Protein AF-A0A397CUW4-F1 (afdb_monomer_lite)

Radius of gyration: 29.43 Å; chains: 1; bounding box: 48×85×66 Å

pLDDT: mean 80.66, std 20.11, range [39.12, 97.31]

Organism: Aphanomyces astaci (NCBI:txid112090)

Foldseek 3Di:
DDPPPPPPPVVVVVVVVVVVVVVPPPDDDDDDDPPLPDDPDDQFALAPPGRDGADVVGNHDPVCPVWAAASPPSGNHTQLAPSHDPVGCSFAFAPPPPGRAGDDADRHHPVPHPPCPQQFAPDPPGRHGAQPPSHDCVRPSFQFAPPPPGRDGDDPPRHDCVGDPVNPDDPDDDD

Structure (mmCIF, N/CA/C/O backbone):
data_AF-A0A397CUW4-F1
#
_entry.id   AF-A0A397CUW4-F1
#
loop_
_atom_site.group_PDB
_atom_site.id
_atom_site.type_symbol
_atom_site.label_atom_id
_atom_site.label_alt_id
_atom_site.label_comp_id
_atom_site.label_asym_id
_atom_site.label_entity_id
_atom_site.label_seq_id
_atom_site.pdbx_PDB_ins_code
_atom_site.Cartn_x
_atom_site.Cartn_y
_atom_site.Cartn_z
_atom_site.occupancy
_atom_site.B_iso_or_equiv
_atom_site.auth_seq_id
_atom_site.auth_comp_id
_atom_site.auth_asym_id
_atom_site.auth_atom_id
_atom_site.pdbx_PDB_model_num
ATOM 1 N N . MET A 1 1 ? 12.713 62.464 -27.844 1.00 44.59 1 MET A N 1
ATOM 2 C CA . MET A 1 1 ? 12.440 61.428 -28.866 1.00 44.59 1 MET A CA 1
ATOM 3 C C . MET A 1 1 ? 13.146 60.174 -28.377 1.00 44.59 1 MET A C 1
ATOM 5 O O . MET A 1 1 ? 14.323 59.985 -28.653 1.00 44.59 1 MET A O 1
ATOM 9 N N . ASP A 1 2 ? 12.471 59.453 -27.486 1.00 39.66 2 ASP A N 1
ATOM 10 C CA . ASP A 1 2 ? 13.064 58.527 -26.518 1.00 39.66 2 ASP A CA 1
ATOM 11 C C . ASP A 1 2 ? 13.458 57.163 -27.095 1.00 39.66 2 ASP A C 1
ATOM 13 O O . ASP A 1 2 ? 12.655 56.463 -27.709 1.00 39.66 2 ASP A O 1
ATOM 17 N N . LEU A 1 3 ? 14.693 56.754 -26.795 1.00 47.75 3 LEU A N 1
ATOM 18 C CA . LEU A 1 3 ? 15.334 55.479 -27.151 1.00 47.75 3 LEU A CA 1
ATOM 19 C C . LEU A 1 3 ? 14.831 54.269 -26.326 1.00 47.75 3 LEU A C 1
ATOM 21 O O . LEU A 1 3 ? 15.482 53.229 -26.292 1.00 47.75 3 LEU A O 1
ATOM 25 N N . ALA A 1 4 ? 13.680 54.377 -25.655 1.00 50.69 4 ALA A N 1
ATOM 26 C CA . ALA A 1 4 ? 13.161 53.350 -24.743 1.00 50.69 4 ALA A CA 1
ATOM 27 C C . ALA A 1 4 ? 12.152 52.368 -25.382 1.00 50.69 4 ALA A C 1
ATOM 29 O O . ALA A 1 4 ? 11.823 51.356 -24.768 1.00 50.69 4 ALA A O 1
ATOM 30 N N . TYR A 1 5 ? 11.669 52.620 -26.606 1.00 48.22 5 TYR A N 1
ATOM 31 C CA . TYR A 1 5 ? 10.595 51.814 -27.216 1.00 48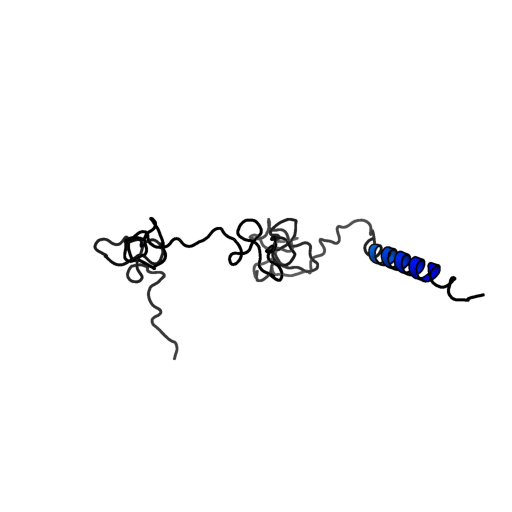.22 5 TYR A CA 1
ATOM 32 C C . TYR A 1 5 ? 11.081 50.637 -28.087 1.00 48.22 5 TYR A C 1
ATOM 34 O O . TYR A 1 5 ? 10.317 49.718 -28.361 1.00 48.22 5 TYR A O 1
ATOM 42 N N . ILE A 1 6 ? 12.356 50.605 -28.486 1.00 48.22 6 ILE A N 1
ATOM 43 C CA . ILE A 1 6 ? 12.874 49.584 -29.423 1.00 48.22 6 ILE A CA 1
ATOM 44 C C . ILE A 1 6 ? 13.405 48.327 -28.688 1.00 48.22 6 ILE A C 1
ATOM 46 O O . ILE A 1 6 ? 13.540 47.267 -29.285 1.00 48.22 6 ILE A O 1
ATOM 50 N N . CYS A 1 7 ? 13.623 48.381 -27.367 1.00 46.56 7 CYS A N 1
ATOM 51 C CA . CYS A 1 7 ? 14.222 47.275 -26.593 1.00 46.56 7 CYS A CA 1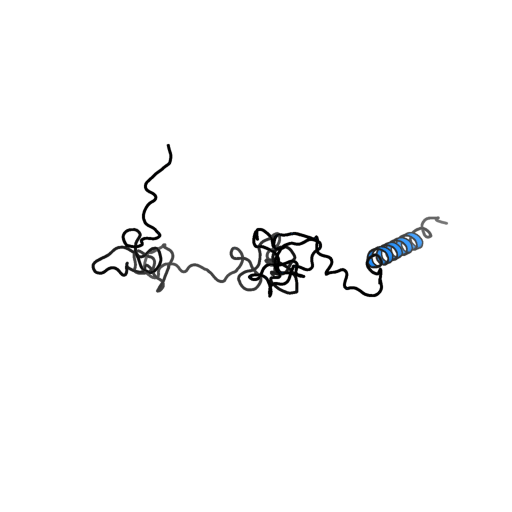
ATOM 52 C C . CYS A 1 7 ? 13.223 46.177 -26.143 1.00 46.56 7 CYS A C 1
ATOM 54 O O . CYS A 1 7 ? 13.630 45.129 -25.647 1.00 46.56 7 CYS A O 1
ATOM 56 N N . SER A 1 8 ? 11.906 46.381 -26.293 1.00 51.34 8 SER A N 1
ATOM 57 C CA . SER A 1 8 ? 10.900 45.470 -25.709 1.00 51.34 8 SER A CA 1
ATOM 58 C C . SER A 1 8 ? 10.424 44.352 -26.653 1.00 51.34 8 SER A C 1
ATOM 60 O O . SER A 1 8 ? 9.968 43.307 -26.188 1.00 51.34 8 SER A O 1
ATOM 62 N N . SER A 1 9 ? 10.576 44.515 -27.971 1.00 52.28 9 SER A N 1
ATOM 63 C CA . SER A 1 9 ? 10.205 43.487 -28.957 1.00 52.28 9 SER A CA 1
ATOM 64 C C . SER A 1 9 ? 11.259 42.387 -29.108 1.00 52.28 9 SER A C 1
ATOM 66 O O . SER A 1 9 ? 10.902 41.224 -29.293 1.00 52.28 9 SER A O 1
ATOM 68 N N . ASP A 1 10 ? 12.545 42.721 -28.965 1.00 55.81 10 ASP A N 1
ATOM 69 C CA . ASP A 1 10 ? 13.639 41.748 -29.098 1.00 55.81 10 ASP A CA 1
ATOM 70 C C . ASP A 1 10 ? 13.747 40.808 -27.890 1.00 55.81 10 ASP A C 1
ATOM 72 O O . ASP A 1 10 ? 14.018 39.616 -28.042 1.00 55.81 10 ASP A O 1
ATOM 76 N N . GLN A 1 11 ? 13.449 41.303 -26.684 1.00 51.88 11 GLN A N 1
ATOM 77 C CA . GLN A 1 11 ? 13.510 40.490 -25.464 1.00 51.88 11 GLN A CA 1
ATOM 78 C C . GLN A 1 11 ? 12.372 39.457 -25.389 1.00 51.88 11 GLN A C 1
ATOM 80 O O . GLN A 1 11 ? 12.581 38.341 -24.912 1.00 51.88 11 GLN A O 1
ATOM 85 N N . HIS A 1 12 ? 11.184 39.777 -25.920 1.00 54.12 12 HIS A N 1
ATOM 86 C CA . HIS A 1 12 ? 10.077 38.815 -26.024 1.00 54.12 12 HIS A CA 1
ATOM 87 C C . HIS A 1 12 ? 10.324 37.755 -27.110 1.00 54.12 12 HIS A C 1
ATOM 89 O O . HIS A 1 12 ? 10.011 36.579 -26.906 1.00 54.12 12 HIS A O 1
ATOM 95 N N . ALA A 1 13 ? 10.931 38.142 -28.238 1.00 54.91 13 ALA A N 1
ATOM 96 C CA . ALA A 1 13 ? 11.299 37.213 -29.306 1.00 54.91 13 ALA A CA 1
ATOM 97 C C . ALA A 1 13 ? 12.390 36.220 -28.856 1.00 54.91 13 ALA A C 1
ATOM 99 O O . ALA A 1 13 ? 12.293 35.022 -29.138 1.00 54.91 13 ALA A O 1
ATOM 100 N N . GLN A 1 14 ? 13.376 36.681 -28.077 1.00 56.84 14 GLN A N 1
ATOM 101 C CA . GLN A 1 14 ? 14.424 35.827 -27.506 1.00 56.84 14 GLN A CA 1
ATOM 102 C C . GLN A 1 14 ? 13.891 34.865 -26.425 1.00 56.84 14 GLN A C 1
ATOM 104 O O . GLN A 1 14 ? 14.344 33.722 -26.349 1.00 56.84 14 GLN A O 1
ATOM 109 N N . ALA A 1 15 ? 12.878 35.263 -25.647 1.00 52.19 15 ALA A N 1
ATOM 110 C CA . ALA A 1 15 ? 12.254 34.398 -24.640 1.00 52.19 15 ALA A CA 1
ATOM 111 C C . ALA A 1 15 ? 11.405 33.260 -25.251 1.00 52.19 15 ALA A C 1
ATOM 113 O O . ALA A 1 15 ? 11.431 32.132 -24.752 1.00 52.19 15 ALA A O 1
ATOM 114 N N . LEU A 1 16 ? 10.699 33.511 -26.361 1.00 55.75 16 LEU A N 1
ATOM 115 C CA . LEU A 1 16 ? 9.932 32.475 -27.070 1.00 55.75 16 LEU A CA 1
ATOM 116 C C . LEU A 1 16 ? 10.838 31.506 -27.852 1.00 55.75 16 LEU A C 1
ATOM 118 O O . LEU A 1 16 ? 10.559 30.306 -27.891 1.00 55.75 16 LEU A O 1
ATOM 122 N N . ALA A 1 17 ? 11.963 31.984 -28.395 1.00 50.44 17 ALA A N 1
ATOM 123 C CA . ALA A 1 17 ? 12.969 31.130 -29.031 1.00 50.44 17 ALA A CA 1
ATOM 124 C C . ALA A 1 17 ? 13.653 30.176 -28.026 1.00 50.44 17 ALA A C 1
ATOM 126 O O . ALA A 1 17 ? 13.888 29.008 -28.343 1.00 50.44 17 ALA A O 1
ATOM 127 N N . ALA A 1 18 ? 13.895 30.623 -26.786 1.00 48.56 18 ALA A N 1
ATOM 128 C CA . ALA A 1 18 ? 14.428 29.776 -25.714 1.00 48.56 18 ALA A CA 1
ATOM 129 C C . ALA A 1 18 ? 13.425 28.699 -25.243 1.00 48.56 18 ALA A C 1
ATOM 131 O O . ALA A 1 18 ? 13.823 27.568 -24.953 1.00 48.56 18 ALA A O 1
ATOM 132 N N . ALA A 1 19 ? 12.121 29.004 -25.237 1.00 44.66 19 ALA A N 1
ATOM 133 C CA . ALA A 1 19 ? 11.073 28.028 -24.926 1.00 44.66 19 ALA A CA 1
ATOM 134 C C . ALA A 1 19 ? 10.907 26.962 -26.030 1.00 44.66 19 ALA A C 1
ATOM 136 O O . ALA A 1 19 ? 10.651 25.797 -25.725 1.00 44.66 19 ALA A O 1
ATOM 137 N N . ALA A 1 20 ? 11.126 27.327 -27.300 1.00 41.19 20 ALA A N 1
ATOM 138 C CA . ALA A 1 20 ? 11.143 26.382 -28.420 1.00 41.19 20 ALA A CA 1
ATOM 139 C C . ALA A 1 20 ? 12.397 25.480 -28.424 1.00 41.19 20 ALA A C 1
ATOM 141 O O . ALA A 1 20 ? 12.307 24.305 -28.781 1.00 41.19 20 ALA A O 1
ATOM 142 N N . ALA A 1 21 ? 13.548 25.980 -27.956 1.00 40.06 21 ALA A N 1
ATOM 143 C CA . ALA A 1 21 ? 14.785 25.199 -27.842 1.00 40.06 21 ALA A CA 1
ATOM 144 C C . ALA A 1 21 ? 14.763 24.179 -26.682 1.00 40.06 21 ALA A C 1
ATOM 146 O O . ALA A 1 21 ? 15.343 23.099 -26.800 1.00 40.06 21 ALA A O 1
ATOM 147 N N . ALA A 1 22 ? 14.041 24.462 -25.591 1.00 39.53 22 ALA A N 1
ATOM 148 C CA . ALA A 1 22 ? 13.894 23.531 -24.466 1.00 39.53 22 ALA A CA 1
ATOM 149 C C . ALA A 1 22 ? 12.978 22.326 -24.774 1.00 39.53 22 ALA A C 1
ATOM 151 O O . ALA A 1 22 ? 13.077 21.291 -24.115 1.00 39.53 22 ALA A O 1
ATOM 152 N N . ALA A 1 23 ? 12.117 22.426 -25.794 1.00 42.41 23 ALA A N 1
ATOM 153 C CA . ALA A 1 23 ? 11.229 21.343 -26.223 1.00 42.41 23 ALA A CA 1
ATOM 154 C C . ALA A 1 23 ? 11.850 20.406 -27.284 1.00 42.41 23 ALA A C 1
ATOM 156 O O . ALA A 1 23 ? 11.269 19.366 -27.593 1.00 42.41 23 ALA A O 1
ATOM 157 N N . ALA A 1 24 ? 13.026 20.738 -27.834 1.00 42.50 24 ALA A N 1
ATOM 158 C CA . ALA A 1 24 ? 13.577 20.091 -29.030 1.00 42.50 24 ALA A CA 1
ATOM 159 C C . ALA A 1 24 ? 14.768 19.133 -28.793 1.00 42.50 24 ALA A C 1
ATOM 161 O O . ALA A 1 24 ? 15.294 18.575 -29.752 1.00 42.50 24 ALA A O 1
ATOM 162 N N . LEU A 1 25 ? 15.181 18.865 -27.546 1.00 41.56 25 LEU A N 1
ATOM 163 C CA . LEU A 1 25 ? 16.339 17.995 -27.245 1.00 41.56 25 LEU A CA 1
ATOM 164 C C . LEU A 1 25 ? 16.008 16.506 -27.007 1.00 41.56 25 LEU A C 1
ATOM 166 O O . LEU A 1 25 ? 16.832 15.758 -26.481 1.00 41.56 25 LEU A O 1
ATOM 170 N N . HIS A 1 26 ? 14.833 16.029 -27.428 1.00 44.22 26 HIS A N 1
ATOM 171 C CA . HIS A 1 26 ? 14.447 14.615 -27.276 1.00 44.22 26 HIS A CA 1
ATOM 172 C C . HIS A 1 26 ? 14.030 13.905 -28.571 1.00 44.22 26 HIS A C 1
ATOM 174 O O . HIS A 1 26 ? 13.318 12.904 -28.518 1.00 44.22 26 HIS A O 1
ATOM 180 N N . HIS A 1 27 ? 14.515 14.347 -29.733 1.00 46.12 27 HIS A N 1
ATOM 181 C CA . HIS A 1 27 ? 14.283 13.637 -30.994 1.00 46.12 27 HIS A CA 1
ATOM 182 C C . HIS A 1 27 ? 15.581 13.345 -31.752 1.00 46.12 27 HIS A C 1
ATOM 184 O O . HIS A 1 27 ? 15.841 13.887 -32.819 1.00 46.12 27 HIS A O 1
ATOM 190 N N . HIS A 1 28 ? 16.362 12.401 -31.222 1.00 45.84 28 HIS A N 1
ATOM 191 C CA . HIS A 1 28 ? 17.264 11.595 -32.041 1.00 45.84 28 HIS A CA 1
ATOM 192 C C . HIS A 1 28 ? 16.577 10.261 -32.346 1.00 45.84 28 HIS A C 1
ATOM 194 O O . HIS A 1 28 ? 16.545 9.352 -31.518 1.00 45.84 28 HIS A O 1
ATOM 200 N N . ALA A 1 29 ? 15.983 10.176 -33.536 1.00 42.62 29 ALA A N 1
ATOM 201 C CA . ALA A 1 29 ? 15.540 8.925 -34.127 1.00 42.62 29 ALA A CA 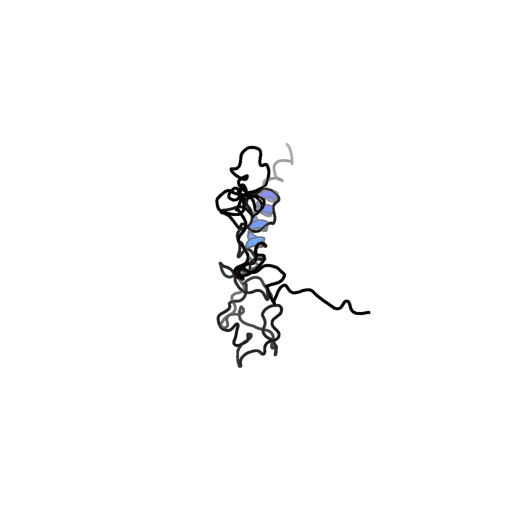1
ATOM 202 C C . ALA A 1 29 ? 16.763 8.198 -34.703 1.00 42.62 29 ALA A C 1
ATOM 204 O O . ALA A 1 29 ? 17.321 8.623 -35.712 1.00 42.62 29 ALA A O 1
ATOM 205 N N . SER A 1 30 ? 17.184 7.110 -34.060 1.00 41.62 30 SER A N 1
ATOM 206 C CA . SER A 1 30 ? 18.086 6.124 -34.653 1.00 41.62 30 SER A CA 1
ATOM 207 C C . SER A 1 30 ? 17.293 4.894 -35.088 1.00 41.62 30 SER A C 1
ATOM 209 O O . SER A 1 30 ? 16.396 4.409 -34.397 1.00 41.62 30 SER A O 1
ATOM 211 N N . ALA A 1 31 ? 17.617 4.424 -36.288 1.00 39.12 31 ALA A N 1
ATOM 212 C CA . ALA A 1 31 ? 17.057 3.238 -36.902 1.00 39.12 31 ALA A CA 1
ATOM 213 C C . ALA A 1 31 ? 17.268 1.984 -36.031 1.00 39.12 31 ALA A C 1
ATOM 215 O O . ALA A 1 31 ? 18.363 1.740 -35.534 1.00 39.12 31 ALA A O 1
ATOM 216 N N . GLY A 1 32 ? 16.217 1.166 -35.914 1.00 45.50 32 GLY A N 1
ATOM 217 C CA . GLY A 1 32 ? 16.333 -0.288 -35.775 1.00 45.50 32 GLY A CA 1
ATOM 218 C C . GLY A 1 32 ? 17.101 -0.823 -34.564 1.00 45.50 32 GLY A C 1
ATOM 219 O O . GLY A 1 32 ? 18.126 -1.467 -34.728 1.00 45.50 32 GLY A O 1
ATOM 220 N N . THR A 1 33 ? 16.601 -0.582 -33.354 1.00 44.31 33 THR A N 1
ATOM 221 C CA . THR A 1 33 ? 16.556 -1.490 -32.181 1.00 44.31 33 THR A CA 1
ATOM 222 C C . THR A 1 33 ? 16.014 -0.654 -31.020 1.00 44.31 33 THR A C 1
ATOM 224 O O . THR A 1 33 ? 16.475 0.462 -30.801 1.00 44.31 33 THR A O 1
ATOM 227 N N . ASP A 1 34 ? 14.994 -1.128 -30.301 1.00 43.06 34 ASP A N 1
ATOM 228 C CA . ASP A 1 34 ? 14.402 -0.382 -29.181 1.00 43.06 34 ASP A CA 1
ATOM 229 C C . ASP A 1 34 ? 15.456 -0.133 -28.081 1.00 43.06 34 ASP A C 1
ATOM 231 O O . ASP A 1 34 ? 15.728 -0.992 -27.239 1.00 43.06 34 ASP A O 1
ATOM 235 N N . ALA A 1 35 ? 16.066 1.058 -28.084 1.00 46.12 35 ALA A N 1
ATOM 236 C CA . ALA A 1 35 ? 17.102 1.481 -27.141 1.00 46.12 35 ALA A CA 1
ATOM 237 C C . ALA A 1 35 ? 16.641 1.450 -25.669 1.00 46.12 35 ALA A C 1
ATOM 239 O O . ALA A 1 35 ? 17.467 1.494 -24.758 1.00 46.12 35 ALA A O 1
ATOM 240 N N . ARG A 1 36 ? 15.334 1.291 -25.404 1.00 51.38 36 ARG A N 1
ATOM 241 C CA . ARG A 1 36 ? 14.782 1.092 -24.054 1.00 51.38 36 ARG A CA 1
ATOM 242 C C . ARG A 1 36 ? 15.113 -0.283 -23.461 1.00 51.38 36 ARG A C 1
ATOM 244 O O . ARG A 1 36 ? 14.804 -0.525 -22.290 1.00 51.38 36 ARG A O 1
ATOM 251 N N . GLN A 1 37 ? 15.726 -1.168 -24.248 1.00 56.62 37 GLN A N 1
ATOM 252 C CA . GLN A 1 37 ? 15.988 -2.570 -23.918 1.00 56.62 37 GLN A CA 1
ATOM 253 C C . GLN A 1 37 ? 17.482 -2.925 -23.839 1.00 56.62 37 GLN A C 1
ATOM 255 O O . GLN A 1 37 ? 17.824 -4.104 -23.775 1.00 56.62 37 GLN A O 1
ATOM 260 N N . ARG A 1 38 ? 18.405 -1.953 -23.833 1.00 64.56 38 ARG A N 1
ATOM 261 C CA . ARG A 1 38 ? 19.827 -2.265 -23.621 1.00 64.56 38 ARG A CA 1
ATOM 262 C C . ARG A 1 38 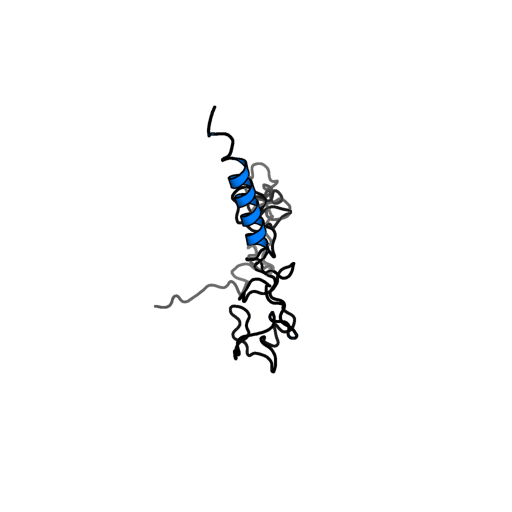? 20.089 -2.419 -22.124 1.00 64.56 38 ARG A C 1
ATOM 264 O O . ARG A 1 38 ? 20.172 -1.438 -21.391 1.00 64.56 38 ARG A O 1
ATOM 271 N N . PHE A 1 39 ? 20.131 -3.663 -21.662 1.00 66.50 39 PHE A N 1
ATOM 272 C CA . PHE A 1 39 ? 20.377 -3.998 -20.260 1.00 66.50 39 PHE A CA 1
ATOM 273 C C . PHE A 1 39 ? 21.873 -4.247 -20.032 1.00 66.50 39 PHE A C 1
ATOM 275 O O . PHE A 1 39 ? 22.520 -4.831 -20.905 1.00 66.50 39 PHE A O 1
ATOM 282 N N . PRO A 1 40 ? 22.436 -3.833 -18.882 1.00 69.06 40 PRO A N 1
ATOM 283 C CA . PRO A 1 40 ? 23.785 -4.239 -18.515 1.00 69.06 40 PRO A CA 1
ATOM 284 C C . PRO A 1 40 ? 23.826 -5.764 -18.367 1.00 69.06 40 PRO A C 1
ATOM 286 O O . PRO A 1 40 ? 22.912 -6.358 -17.789 1.00 69.06 40 PRO A O 1
ATOM 289 N N . ALA A 1 41 ? 24.873 -6.396 -18.898 1.00 71.44 41 ALA A N 1
ATOM 290 C CA . ALA A 1 41 ? 25.106 -7.821 -18.704 1.00 71.44 41 ALA A CA 1
ATOM 291 C C . ALA A 1 41 ? 25.398 -8.070 -17.215 1.00 71.44 41 ALA A C 1
ATOM 293 O O . ALA A 1 41 ? 26.482 -7.767 -16.728 1.00 71.44 41 ALA A O 1
ATOM 294 N N . SER A 1 42 ? 24.399 -8.570 -16.489 1.00 83.81 42 SER A N 1
ATOM 295 C CA . SER A 1 42 ? 24.481 -8.913 -15.070 1.00 83.81 42 SER A CA 1
ATOM 296 C C . SER A 1 42 ? 24.061 -10.365 -14.876 1.00 83.81 42 SER A C 1
ATOM 298 O O . SER A 1 42 ? 23.122 -10.831 -15.523 1.00 83.81 42 SER A O 1
ATOM 300 N N . SER A 1 43 ? 24.730 -11.072 -13.965 1.00 90.31 43 SER A N 1
ATOM 301 C CA . SER A 1 43 ? 24.328 -12.415 -13.530 1.00 90.31 43 SER A CA 1
ATOM 302 C C . SER A 1 43 ? 23.120 -12.391 -12.585 1.00 90.31 43 SER A C 1
ATOM 304 O O . SER A 1 43 ? 22.433 -13.401 -12.428 1.00 90.31 43 SER A O 1
ATOM 306 N N . THR A 1 44 ? 22.815 -11.236 -11.985 1.00 94.00 44 THR A N 1
ATOM 307 C CA . THR A 1 44 ? 21.726 -11.051 -11.019 1.00 94.00 44 THR A CA 1
ATOM 308 C C . THR A 1 44 ? 20.571 -10.239 -11.595 1.00 94.00 44 THR A C 1
ATOM 310 O O . THR A 1 44 ? 20.743 -9.360 -12.444 1.00 94.00 44 THR A O 1
ATOM 313 N N . CYS A 1 45 ? 19.359 -10.578 -11.151 1.00 94.62 45 CYS A N 1
ATOM 314 C CA . CYS A 1 45 ? 18.124 -9.949 -11.591 1.00 94.62 45 CYS A CA 1
ATOM 315 C C . CYS A 1 45 ? 18.185 -8.426 -11.428 1.00 94.62 45 CYS A C 1
ATOM 317 O O . CYS A 1 45 ? 18.454 -7.920 -10.349 1.00 94.62 45 CYS A O 1
ATOM 319 N N . PHE A 1 46 ? 17.796 -7.696 -12.471 1.00 92.62 46 PHE A N 1
ATOM 320 C CA . PHE A 1 46 ? 17.841 -6.231 -12.500 1.00 92.62 46 PHE A CA 1
ATOM 321 C C . PHE A 1 46 ? 16.982 -5.512 -11.437 1.00 92.62 46 PHE A C 1
ATOM 323 O O . PHE A 1 46 ? 17.160 -4.322 -11.204 1.00 92.62 46 PHE A O 1
ATOM 330 N N . PHE A 1 47 ? 15.986 -6.176 -10.846 1.00 94.06 47 PHE A N 1
ATOM 331 C CA . PHE A 1 47 ? 15.095 -5.527 -9.882 1.00 94.06 47 PHE A CA 1
ATOM 332 C C . PHE A 1 47 ? 15.803 -5.320 -8.543 1.00 94.06 47 PHE A C 1
ATOM 334 O O . PHE A 1 47 ? 16.472 -6.234 -8.067 1.00 94.06 47 PHE A O 1
ATOM 341 N N . ASN A 1 48 ? 15.577 -4.155 -7.926 1.00 91.12 48 ASN A N 1
ATOM 342 C CA . ASN A 1 48 ? 16.132 -3.805 -6.617 1.00 91.12 48 ASN A CA 1
ATOM 343 C C . ASN A 1 48 ? 15.950 -4.941 -5.601 1.00 91.12 48 ASN A C 1
ATOM 345 O O . ASN A 1 48 ? 14.873 -5.543 -5.523 1.00 91.12 48 ASN A O 1
ATOM 349 N N . ASP A 1 49 ? 17.014 -5.211 -4.845 1.00 90.62 49 ASP A N 1
ATOM 350 C CA . ASP A 1 49 ? 17.080 -6.220 -3.781 1.00 90.62 49 ASP A CA 1
ATOM 351 C C . ASP A 1 49 ? 16.766 -7.661 -4.239 1.00 90.62 49 ASP A C 1
ATOM 353 O O . ASP A 1 49 ? 16.406 -8.529 -3.440 1.00 90.62 49 ASP A O 1
ATOM 357 N N . CYS A 1 50 ? 16.894 -7.957 -5.539 1.00 94.81 50 CYS A N 1
ATOM 358 C CA . CYS A 1 50 ? 16.718 -9.305 -6.072 1.00 94.81 50 CYS A CA 1
ATOM 359 C C . CYS A 1 50 ? 18.054 -9.955 -6.441 1.00 94.81 50 CYS A C 1
ATOM 361 O O . CYS A 1 50 ? 18.601 -9.732 -7.514 1.00 94.81 50 CYS A O 1
ATOM 363 N N . HIS A 1 51 ? 18.518 -10.877 -5.600 1.00 95.06 51 HIS A N 1
ATOM 364 C CA . HIS A 1 51 ? 19.766 -11.618 -5.829 1.00 95.06 51 HIS A CA 1
ATOM 365 C C . HIS A 1 51 ? 19.595 -12.902 -6.656 1.00 95.06 51 HIS A C 1
ATOM 367 O O . HIS A 1 51 ? 20.519 -13.700 -6.762 1.00 95.06 51 HIS A O 1
ATOM 373 N N . LYS A 1 52 ? 18.406 -13.146 -7.224 1.00 95.56 52 LYS A N 1
ATOM 374 C CA . LYS A 1 52 ? 18.161 -14.347 -8.036 1.00 95.56 52 LYS A CA 1
ATOM 375 C C . LYS A 1 52 ? 18.849 -14.230 -9.391 1.00 95.56 52 LYS A C 1
ATOM 377 O O . LYS A 1 52 ? 18.874 -13.151 -9.981 1.00 95.56 52 LYS A O 1
ATOM 382 N N . GLU A 1 53 ? 19.302 -15.364 -9.904 1.00 95.44 53 GLU A N 1
ATOM 383 C CA . GLU A 1 53 ? 19.962 -15.456 -11.203 1.00 95.44 53 GLU A CA 1
ATOM 384 C C . GLU A 1 53 ? 19.047 -15.041 -12.359 1.00 95.44 53 GLU A C 1
ATOM 386 O O . GLU A 1 53 ? 17.828 -15.274 -12.363 1.00 95.44 53 GLU A O 1
ATOM 391 N N . VAL A 1 54 ? 19.657 -14.400 -13.350 1.00 95.00 54 VAL A N 1
ATOM 392 C CA . VAL A 1 54 ? 19.000 -13.972 -14.584 1.00 95.00 54 VAL A CA 1
ATOM 393 C C . VAL A 1 54 ? 18.692 -15.175 -15.475 1.00 95.00 54 VAL A C 1
ATOM 395 O O . VAL A 1 54 ? 19.431 -16.151 -15.519 1.00 95.00 54 VAL A O 1
ATOM 398 N N . GLN A 1 55 ? 17.565 -15.124 -16.186 1.00 91.38 55 GLN A N 1
ATOM 399 C CA . GLN A 1 55 ? 17.236 -16.146 -17.179 1.00 91.38 55 GLN A CA 1
ATOM 400 C C . GLN A 1 55 ? 18.097 -16.012 -18.444 1.00 91.38 55 GLN A C 1
ATOM 402 O O . GLN A 1 55 ? 18.416 -14.886 -18.830 1.00 91.38 55 GLN A O 1
ATOM 407 N N . PRO A 1 56 ? 18.416 -17.119 -19.140 1.00 89.25 56 PRO A N 1
ATOM 408 C CA . PRO A 1 56 ? 19.126 -17.065 -20.417 1.00 89.25 56 PRO A CA 1
ATOM 409 C C . PRO A 1 56 ? 18.452 -16.096 -21.399 1.00 89.25 56 PRO A C 1
ATOM 411 O O . PRO A 1 56 ? 17.237 -16.146 -21.589 1.00 89.25 56 PRO A O 1
ATOM 414 N N . GLY A 1 57 ? 19.227 -15.177 -21.983 1.00 88.56 57 GLY A N 1
ATOM 415 C CA . GLY A 1 57 ? 18.715 -14.163 -22.921 1.00 88.56 57 GLY A CA 1
ATOM 416 C C . GLY A 1 57 ? 17.796 -13.098 -22.301 1.00 88.56 57 GLY A C 1
ATOM 417 O O . GLY A 1 57 ? 17.157 -12.332 -23.018 1.00 88.56 57 GLY A O 1
ATOM 418 N N . SER A 1 58 ? 17.706 -13.044 -20.975 1.00 91.00 58 SER A N 1
ATOM 419 C CA . SER A 1 58 ? 16.877 -12.106 -20.225 1.00 91.00 58 SER A CA 1
ATOM 420 C C . SER A 1 58 ? 17.749 -11.193 -19.363 1.00 91.00 58 SER A C 1
ATOM 422 O O . SER A 1 58 ? 18.966 -11.304 -19.327 1.00 91.00 58 SER A O 1
ATOM 424 N N . TRP A 1 59 ? 17.108 -10.286 -18.638 1.00 91.75 59 TRP A N 1
ATOM 425 C CA . TRP A 1 59 ? 17.708 -9.374 -17.653 1.00 91.75 59 TRP A CA 1
ATOM 426 C C . TRP A 1 59 ? 17.058 -9.537 -16.265 1.00 91.75 59 TRP A C 1
ATOM 428 O O . TRP A 1 59 ? 17.285 -8.765 -15.333 1.00 91.75 59 TRP A O 1
ATOM 438 N N . LYS A 1 60 ? 16.190 -10.545 -16.124 1.00 92.44 60 LYS A N 1
ATOM 439 C CA . LYS A 1 60 ? 15.368 -10.819 -14.940 1.00 92.44 60 LYS A CA 1
ATOM 440 C C . LYS A 1 60 ? 15.286 -12.317 -14.655 1.00 92.44 60 LYS A C 1
ATOM 442 O O . LYS A 1 60 ? 15.413 -13.137 -15.564 1.00 92.44 60 LYS A O 1
ATOM 447 N N . CYS A 1 61 ? 15.040 -12.660 -13.394 1.00 95.25 61 CYS A N 1
ATOM 448 C CA . CYS A 1 61 ? 14.874 -14.039 -12.933 1.00 95.25 61 CYS A CA 1
ATOM 449 C C . CYS A 1 61 ? 13.484 -14.619 -13.267 1.00 95.25 61 CYS A C 1
ATOM 451 O O . CYS A 1 61 ? 12.556 -13.887 -13.628 1.00 95.25 61 CYS A O 1
ATOM 453 N N . VAL A 1 62 ? 13.301 -15.932 -13.063 1.00 95.56 62 VAL A N 1
ATOM 454 C CA . VAL A 1 62 ? 12.020 -16.645 -13.285 1.00 95.56 62 VAL A CA 1
ATOM 455 C C . VAL A 1 62 ? 10.852 -16.002 -12.535 1.00 95.56 62 VAL A C 1
ATOM 457 O O . VAL A 1 62 ? 9.745 -15.914 -13.069 1.00 95.56 62 VAL A O 1
ATOM 460 N N . PHE A 1 63 ? 11.091 -15.550 -11.300 1.00 95.56 63 PHE A N 1
ATOM 461 C CA . PHE A 1 63 ? 10.064 -14.954 -10.441 1.00 95.56 63 PHE A CA 1
ATOM 462 C C . PHE A 1 63 ? 9.586 -13.595 -10.970 1.00 95.56 63 PHE A C 1
ATOM 464 O O . PHE A 1 63 ? 8.417 -13.230 -10.837 1.00 95.56 63 PHE A O 1
ATOM 471 N N . HIS A 1 64 ? 10.476 -12.862 -11.635 1.00 95.25 64 HIS A N 1
ATOM 472 C CA . HIS A 1 64 ? 10.190 -11.544 -12.177 1.00 95.25 64 HIS A CA 1
ATOM 473 C C . HIS A 1 64 ? 9.868 -11.549 -13.676 1.00 95.25 64 HIS A C 1
ATOM 475 O O . HIS A 1 64 ? 9.668 -10.481 -14.247 1.00 95.25 64 HIS A O 1
ATOM 481 N N . ARG A 1 65 ? 9.729 -12.716 -14.323 1.00 92.50 65 ARG A N 1
ATOM 482 C CA . ARG A 1 65 ? 9.524 -12.823 -15.781 1.00 92.50 65 ARG A CA 1
ATOM 483 C C . ARG A 1 65 ? 8.343 -12.004 -16.326 1.00 92.50 65 ARG A C 1
ATOM 485 O O . ARG A 1 65 ? 8.441 -11.466 -17.421 1.00 92.50 65 ARG A O 1
ATOM 492 N N . ASN A 1 66 ? 7.286 -11.811 -15.534 1.00 93.62 66 ASN A N 1
ATOM 493 C CA . ASN A 1 66 ? 6.096 -11.034 -15.917 1.00 93.62 66 ASN A CA 1
ATOM 494 C C . ASN A 1 66 ? 6.066 -9.619 -15.316 1.00 93.62 66 ASN A C 1
ATOM 496 O O . ASN A 1 66 ? 5.052 -8.929 -15.385 1.00 93.62 66 ASN A O 1
ATOM 500 N N . ARG A 1 67 ? 7.152 -9.181 -14.673 1.00 93.75 67 ARG A N 1
ATOM 501 C CA . ARG A 1 67 ? 7.253 -7.850 -14.071 1.00 93.75 67 ARG A CA 1
ATOM 502 C C . ARG A 1 67 ? 7.931 -6.899 -15.047 1.00 93.75 67 ARG A C 1
ATOM 504 O O . ARG A 1 67 ? 8.979 -7.214 -15.611 1.00 93.75 67 ARG A O 1
ATOM 511 N N . ALA A 1 68 ? 7.312 -5.741 -15.245 1.00 93.62 68 ALA A N 1
ATOM 512 C CA . ALA A 1 68 ? 7.867 -4.654 -16.037 1.00 93.62 68 ALA A CA 1
ATOM 513 C C . ALA A 1 68 ? 8.702 -3.718 -15.155 1.00 93.62 68 ALA A C 1
ATOM 515 O O . ALA A 1 68 ? 8.431 -3.555 -13.961 1.00 93.62 68 ALA A O 1
ATOM 516 N N . ARG A 1 69 ? 9.702 -3.084 -15.766 1.00 92.31 69 ARG A N 1
ATOM 517 C CA . ARG A 1 69 ? 10.537 -2.052 -15.151 1.00 92.31 69 ARG A CA 1
ATOM 518 C C . ARG A 1 69 ? 9.890 -0.678 -15.300 1.00 92.31 69 ARG A C 1
ATOM 520 O O . ARG A 1 69 ? 9.262 -0.392 -16.315 1.00 92.31 69 ARG A O 1
ATOM 527 N N . CYS A 1 70 ? 10.067 0.171 -14.297 1.00 95.75 70 CYS A N 1
ATOM 528 C CA . CYS A 1 70 ? 9.739 1.589 -14.385 1.00 95.75 70 CYS A CA 1
ATOM 529 C C . CYS A 1 70 ? 10.425 2.261 -15.595 1.00 95.75 70 CYS A C 1
ATOM 531 O O . CYS A 1 70 ? 11.617 2.075 -15.803 1.00 95.75 70 CYS A O 1
ATOM 533 N N . LEU A 1 71 ? 9.710 3.103 -16.345 1.00 94.25 71 LEU A N 1
ATOM 534 C CA . LEU A 1 71 ? 10.259 3.811 -17.517 1.00 94.25 71 LEU A CA 1
ATOM 535 C C . LEU A 1 71 ? 11.217 4.961 -17.192 1.00 94.25 71 LEU A C 1
ATOM 537 O O . LEU A 1 71 ? 11.835 5.509 -18.097 1.00 94.25 71 LEU A O 1
ATOM 541 N N . TYR A 1 72 ? 11.326 5.344 -15.924 1.00 92.44 72 TYR A N 1
ATOM 542 C CA . TYR A 1 72 ? 12.299 6.343 -15.508 1.00 92.44 72 TYR A CA 1
ATOM 543 C C . TYR A 1 72 ? 13.709 5.777 -15.699 1.00 92.44 72 TYR A C 1
ATOM 545 O O . TYR A 1 72 ? 13.938 4.618 -15.336 1.00 92.44 72 TYR A O 1
ATOM 553 N N . MET A 1 73 ? 14.621 6.583 -16.252 1.00 88.44 73 MET A N 1
ATOM 554 C CA . MET A 1 73 ? 15.990 6.162 -16.567 1.00 88.44 73 MET A CA 1
ATOM 555 C C . MET A 1 73 ? 16.643 5.433 -15.394 1.00 88.44 73 MET A C 1
ATOM 557 O O . MET A 1 73 ? 16.533 5.855 -14.242 1.00 88.44 73 MET A O 1
ATOM 561 N N . ASP A 1 74 ? 17.251 4.290 -15.710 1.00 85.94 74 ASP A N 1
ATOM 562 C CA . ASP A 1 74 ? 18.016 3.445 -14.788 1.00 85.94 74 ASP A CA 1
ATOM 563 C C . ASP A 1 74 ? 17.263 3.004 -13.521 1.00 85.94 74 ASP A C 1
ATOM 565 O O . ASP A 1 74 ? 17.844 2.516 -12.551 1.00 85.94 74 ASP A O 1
ATOM 569 N N . CYS A 1 75 ? 15.931 3.109 -13.514 1.00 92.75 75 CYS A N 1
ATOM 570 C CA . CYS A 1 75 ? 15.139 2.723 -12.364 1.00 92.75 75 CYS A CA 1
ATOM 571 C C . CYS A 1 75 ? 14.982 1.204 -12.276 1.00 92.75 75 CYS A C 1
ATOM 573 O O . CYS A 1 75 ? 14.286 0.584 -13.075 1.00 92.75 75 CYS A O 1
ATOM 575 N N . GLN A 1 76 ? 15.524 0.624 -11.212 1.00 93.31 76 GLN A N 1
ATOM 576 C CA . GLN A 1 76 ? 15.430 -0.801 -10.885 1.00 93.31 76 GLN A CA 1
ATOM 577 C C . GLN A 1 76 ? 14.129 -1.219 -10.184 1.00 93.31 76 GLN A C 1
ATOM 579 O O . GLN A 1 76 ? 13.980 -2.359 -9.753 1.00 93.31 76 GLN A O 1
ATOM 584 N N . ASN A 1 77 ? 13.140 -0.326 -10.086 1.00 95.19 77 ASN A N 1
ATOM 585 C CA . ASN A 1 77 ? 11.854 -0.654 -9.474 1.00 95.19 77 ASN A CA 1
ATOM 586 C C . ASN A 1 77 ? 10.866 -1.260 -10.475 1.00 95.19 77 ASN A C 1
ATOM 588 O O . ASN A 1 77 ? 10.809 -0.891 -11.652 1.00 95.19 77 ASN A O 1
ATOM 592 N N . GLN A 1 78 ? 10.003 -2.129 -9.953 1.00 95.00 78 GLN A N 1
ATOM 593 C CA . GLN A 1 78 ? 8.854 -2.669 -10.674 1.00 95.00 78 GLN A CA 1
ATOM 594 C C . GLN A 1 78 ? 7.815 -1.578 -10.965 1.00 95.00 78 GLN A C 1
ATOM 596 O O . GLN A 1 78 ? 7.616 -0.648 -10.174 1.00 95.00 78 GLN A O 1
ATOM 601 N N . VAL A 1 79 ? 7.131 -1.706 -12.104 1.00 96.38 79 VAL A N 1
ATOM 602 C CA . VAL A 1 79 ? 5.965 -0.879 -12.429 1.00 96.38 79 VAL A CA 1
ATOM 603 C C . VAL A 1 79 ? 4.870 -1.116 -11.396 1.00 96.38 79 VAL A C 1
ATOM 605 O O . VAL A 1 79 ? 4.513 -2.253 -11.100 1.00 96.38 79 VAL A O 1
ATOM 608 N N . TYR A 1 80 ? 4.309 -0.020 -10.891 1.00 96.06 80 TYR A N 1
ATOM 609 C CA . TYR A 1 80 ? 3.068 -0.041 -10.129 1.00 96.06 80 TYR A CA 1
ATOM 610 C C . TYR A 1 80 ? 1.873 0.225 -11.053 1.00 96.06 80 TYR A C 1
ATOM 612 O O . TYR A 1 80 ? 0.955 -0.583 -11.124 1.00 96.06 80 TYR A O 1
ATOM 620 N N . ALA A 1 81 ? 1.906 1.337 -11.794 1.00 95.56 81 ALA A N 1
ATOM 621 C CA . ALA A 1 81 ? 0.894 1.698 -12.787 1.00 95.56 81 ALA A CA 1
ATOM 622 C C . ALA A 1 81 ? 1.479 2.687 -13.805 1.00 95.56 81 ALA A C 1
ATOM 624 O O . ALA A 1 81 ? 2.460 3.368 -13.506 1.00 95.56 81 ALA A O 1
ATOM 625 N N . ARG A 1 82 ? 0.867 2.792 -14.995 1.00 95.06 82 ARG A N 1
ATOM 626 C CA . ARG A 1 82 ? 1.281 3.730 -16.065 1.00 95.06 82 ARG A CA 1
ATOM 627 C C . ARG A 1 82 ? 2.770 3.621 -16.419 1.00 95.06 82 ARG A C 1
ATOM 629 O O . ARG A 1 82 ? 3.429 4.624 -16.655 1.00 95.06 82 ARG A O 1
ATOM 636 N N . ASN A 1 83 ? 3.305 2.401 -16.392 1.00 96.25 83 ASN A N 1
ATOM 637 C CA . ASN A 1 83 ? 4.721 2.109 -16.631 1.00 96.25 83 ASN A CA 1
ATOM 638 C C . ASN A 1 83 ? 5.706 2.789 -15.652 1.00 96.25 83 ASN A C 1
ATOM 640 O O . ASN A 1 83 ? 6.903 2.865 -15.920 1.00 96.25 83 ASN A O 1
ATOM 644 N N . LEU A 1 84 ? 5.230 3.252 -14.492 1.00 96.56 84 LEU A N 1
ATOM 645 C CA . LEU A 1 84 ? 6.029 3.935 -13.477 1.00 96.56 84 LEU A CA 1
ATOM 646 C C . LEU A 1 84 ? 5.926 3.214 -12.127 1.00 96.56 84 LEU A C 1
ATOM 648 O O . LEU A 1 84 ? 4.892 2.642 -11.770 1.00 96.56 84 LEU A O 1
ATOM 652 N N . CYS A 1 85 ? 7.013 3.228 -11.357 1.00 97.12 85 CYS A N 1
ATOM 653 C CA . CYS A 1 85 ? 7.014 2.752 -9.975 1.00 97.12 85 CYS A CA 1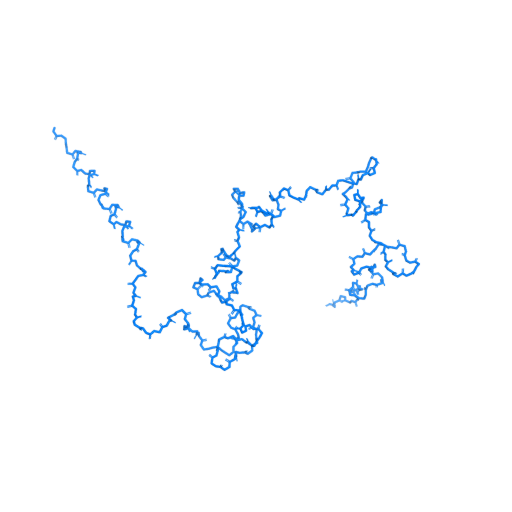
ATOM 654 C C . CYS A 1 85 ? 6.383 3.792 -9.038 1.00 97.12 85 CYS A C 1
ATOM 656 O O . CYS A 1 85 ? 6.140 4.933 -9.426 1.00 97.12 85 CYS A O 1
ATOM 658 N N . VAL A 1 86 ? 6.162 3.428 -7.774 1.00 95.50 86 VAL A N 1
ATOM 659 C CA . VAL A 1 86 ? 5.572 4.329 -6.766 1.00 95.50 86 VAL A CA 1
ATOM 660 C C . VAL A 1 86 ? 6.348 5.648 -6.633 1.00 95.50 86 VAL A C 1
ATOM 662 O O . VAL A 1 86 ? 5.727 6.704 -6.584 1.00 95.50 86 VAL A O 1
ATOM 665 N N . ARG A 1 87 ? 7.686 5.593 -6.637 1.00 94.38 87 ARG A N 1
ATOM 666 C CA . ARG A 1 87 ? 8.568 6.766 -6.496 1.00 94.38 87 ARG A CA 1
ATOM 667 C C . ARG A 1 87 ? 8.566 7.681 -7.723 1.00 94.38 87 ARG A C 1
ATOM 669 O O . ARG A 1 87 ? 8.785 8.873 -7.582 1.00 94.38 87 ARG A O 1
ATOM 676 N N . HIS A 1 88 ? 8.285 7.137 -8.904 1.00 95.25 88 HIS A N 1
ATOM 677 C CA . HIS A 1 88 ? 8.271 7.885 -10.163 1.00 95.25 88 HIS A CA 1
ATOM 678 C C . HIS A 1 88 ? 6.848 8.171 -10.656 1.00 95.25 88 HIS A C 1
ATOM 680 O O . HIS A 1 88 ? 6.620 8.254 -11.852 1.00 95.25 88 HIS A O 1
ATOM 686 N N . GLY A 1 89 ? 5.864 8.287 -9.756 1.00 94.62 89 GLY A N 1
ATOM 687 C CA . GLY A 1 89 ? 4.509 8.723 -10.124 1.00 94.62 89 GLY A CA 1
ATOM 688 C C . GLY A 1 89 ? 3.540 7.610 -10.537 1.00 94.62 89 GLY A C 1
ATOM 689 O O . GLY A 1 89 ? 2.420 7.882 -10.977 1.00 94.62 89 GLY A O 1
ATOM 690 N N . GLY A 1 90 ? 3.896 6.340 -10.338 1.00 96.25 90 GLY A N 1
ATOM 691 C CA . GLY A 1 90 ? 2.958 5.223 -10.480 1.00 96.25 90 GLY A CA 1
ATOM 692 C C . GLY A 1 90 ? 1.778 5.338 -9.508 1.00 96.25 90 GLY A C 1
ATOM 693 O O . GLY A 1 90 ? 0.649 4.998 -9.856 1.00 96.25 90 GLY A O 1
ATOM 694 N N . LYS A 1 91 ? 2.001 5.889 -8.308 1.00 96.06 91 LYS A N 1
ATOM 695 C CA . LYS A 1 91 ? 0.963 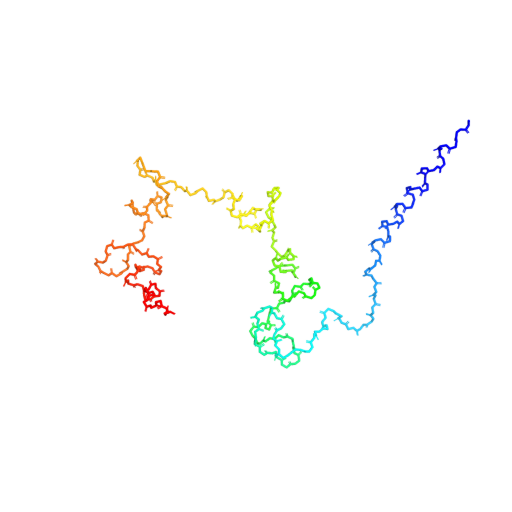6.105 -7.291 1.00 96.06 91 LYS A CA 1
ATOM 696 C C . LYS A 1 91 ? 0.589 7.583 -7.202 1.00 96.06 91 LYS A C 1
ATOM 698 O O . LYS A 1 91 ? 1.458 8.446 -7.257 1.00 96.06 91 LYS A O 1
ATOM 703 N N . LYS A 1 92 ? -0.711 7.874 -7.067 1.00 94.56 92 LYS A N 1
ATOM 704 C CA . LYS A 1 92 ? -1.197 9.250 -6.871 1.00 94.56 92 LYS A CA 1
ATOM 705 C C . LYS A 1 92 ? -0.624 9.828 -5.570 1.00 94.56 92 LYS A C 1
ATOM 707 O O . LYS A 1 92 ? -0.607 9.134 -4.551 1.00 94.56 92 LYS A O 1
ATOM 712 N N . GLN A 1 93 ? -0.196 11.085 -5.616 1.00 95.56 93 GLN A N 1
ATOM 713 C CA . GLN A 1 93 ? 0.175 11.862 -4.434 1.00 95.56 93 GLN A CA 1
ATOM 714 C C . GLN A 1 93 ? -1.076 12.345 -3.694 1.00 95.56 93 GLN A C 1
ATOM 716 O O . GLN A 1 93 ? -2.174 12.382 -4.253 1.00 95.56 93 GLN A O 1
ATOM 721 N N . CYS A 1 94 ? -0.904 12.659 -2.416 1.00 96.44 94 CYS A N 1
ATOM 722 C CA . CYS A 1 94 ? -1.906 13.320 -1.601 1.00 96.44 94 CYS A CA 1
ATOM 723 C C . CYS A 1 94 ? -2.194 14.713 -2.170 1.00 96.44 94 CYS A C 1
ATOM 725 O O . CYS A 1 94 ? -1.264 15.424 -2.526 1.00 96.44 94 CYS A O 1
ATOM 727 N N . LYS A 1 95 ? -3.471 15.096 -2.240 1.00 96.31 95 LYS A N 1
ATOM 728 C CA . LYS A 1 95 ? -3.881 16.435 -2.692 1.00 96.31 95 LYS A CA 1
ATOM 729 C C . LYS A 1 95 ? -3.728 17.542 -1.642 1.00 96.31 95 LYS A C 1
ATOM 731 O O . LYS A 1 95 ? -3.883 18.698 -1.996 1.00 96.31 95 LYS A O 1
ATOM 736 N N . GLU A 1 96 ? -3.454 17.188 -0.389 1.00 96.19 96 GLU A N 1
ATOM 737 C CA . GLU A 1 96 ? -3.145 18.165 0.665 1.00 96.19 96 GLU A CA 1
ATOM 738 C C . GLU A 1 96 ? -1.891 18.974 0.313 1.00 96.19 96 GLU A C 1
ATOM 740 O O . GLU A 1 96 ? -0.861 18.384 -0.035 1.00 96.19 96 GLU A O 1
ATOM 745 N N . GLU A 1 97 ? -1.964 20.297 0.442 1.00 96.69 97 GLU A N 1
ATOM 746 C CA . GLU A 1 97 ? -0.846 21.191 0.146 1.00 96.69 97 GLU A CA 1
ATOM 747 C C . GLU A 1 97 ? 0.382 20.862 1.008 1.00 96.69 97 GLU A C 1
ATOM 749 O O . GLU A 1 97 ? 0.290 20.559 2.196 1.00 96.69 97 GLU A O 1
ATOM 754 N N . GLY A 1 98 ? 1.559 20.835 0.377 1.00 95.75 98 GLY A N 1
ATOM 755 C CA . GLY A 1 98 ? 2.818 20.471 1.038 1.00 95.75 98 GLY A CA 1
ATOM 756 C C . GLY A 1 98 ? 2.969 18.985 1.407 1.00 95.75 98 GLY A C 1
ATOM 757 O O . GLY A 1 98 ? 4.012 18.587 1.928 1.00 95.75 98 GLY A O 1
ATOM 758 N N . CYS A 1 99 ? 1.985 18.120 1.131 1.00 96.31 99 CYS A N 1
ATOM 759 C CA . CYS A 1 99 ? 2.086 16.698 1.456 1.00 96.31 99 CYS A CA 1
ATOM 760 C C . CYS A 1 99 ? 2.758 15.881 0.339 1.00 96.31 99 CYS A C 1
ATOM 762 O O . CYS A 1 99 ? 2.188 15.664 -0.724 1.00 96.31 99 CYS A O 1
ATOM 764 N N . THR A 1 100 ? 3.911 15.281 0.638 1.00 94.75 100 THR A N 1
ATOM 765 C CA . THR A 1 100 ? 4.624 14.329 -0.247 1.00 94.75 100 THR A CA 1
ATOM 766 C C . THR A 1 100 ? 4.176 12.870 -0.066 1.00 94.75 100 THR A C 1
ATOM 768 O O . THR A 1 100 ? 4.811 11.914 -0.520 1.00 94.75 100 THR A O 1
ATOM 771 N N . GLY A 1 101 ? 3.087 12.663 0.678 1.00 94.44 101 GLY A N 1
ATOM 772 C CA . GLY A 1 101 ? 2.558 11.343 0.978 1.00 94.44 101 GLY A CA 1
ATOM 773 C C . GLY A 1 101 ? 1.787 10.757 -0.200 1.00 94.44 101 GLY A C 1
ATOM 774 O O . GLY A 1 101 ? 1.031 11.441 -0.877 1.00 94.44 101 GLY A O 1
ATOM 775 N N . ASN A 1 102 ? 1.871 9.442 -0.394 1.00 95.62 102 ASN A N 1
ATOM 776 C CA . ASN A 1 102 ? 1.045 8.767 -1.394 1.00 95.62 102 ASN A CA 1
ATOM 777 C C . ASN A 1 102 ? -0.426 8.678 -0.952 1.00 95.62 102 ASN A C 1
ATOM 779 O O . ASN A 1 102 ? -0.718 8.212 0.158 1.00 95.62 102 ASN A O 1
ATOM 783 N N . ALA A 1 103 ? -1.355 8.991 -1.857 1.00 94.69 103 ALA A N 1
ATOM 784 C CA . ALA A 1 103 ? -2.785 8.811 -1.641 1.00 94.69 103 ALA A CA 1
ATOM 785 C C . ALA A 1 103 ? -3.120 7.336 -1.374 1.00 94.69 103 ALA A C 1
ATOM 787 O O . ALA A 1 103 ? -2.559 6.424 -1.993 1.00 94.69 103 ALA A O 1
ATOM 788 N N . ARG A 1 104 ? -4.004 7.095 -0.409 1.00 92.31 104 ARG A N 1
ATOM 789 C CA . ARG A 1 104 ? -4.481 5.765 0.005 1.00 92.31 104 ARG A CA 1
ATOM 790 C C . ARG A 1 104 ? -5.998 5.685 0.040 1.00 92.31 104 ARG A C 1
ATOM 792 O O . ARG A 1 104 ? -6.532 4.621 -0.239 1.00 92.31 104 ARG A O 1
ATOM 799 N N . LEU A 1 105 ? -6.664 6.791 0.358 1.00 89.25 105 LEU A N 1
ATOM 800 C CA . LEU A 1 105 ? -8.112 6.893 0.370 1.00 89.25 105 LEU A CA 1
ATOM 801 C C . LEU A 1 105 ? -8.531 8.059 -0.525 1.00 89.25 105 LEU A C 1
ATOM 803 O O . LEU A 1 105 ? -8.202 9.212 -0.244 1.00 89.25 105 LEU A O 1
ATOM 807 N N . GLY A 1 106 ? -9.233 7.753 -1.616 1.00 89.75 106 GLY A N 1
ATOM 808 C CA . GLY A 1 106 ? -9.567 8.745 -2.634 1.00 89.75 106 GLY A CA 1
ATOM 809 C C . GLY A 1 106 ? -8.308 9.446 -3.152 1.00 89.75 106 GLY A C 1
ATOM 810 O O . GLY A 1 106 ? -7.428 8.813 -3.735 1.00 89.75 106 GLY A O 1
ATOM 811 N N . ASN A 1 107 ? -8.213 10.753 -2.906 1.00 93.31 107 ASN A N 1
ATOM 812 C CA . ASN A 1 107 ? -7.086 11.590 -3.322 1.00 93.31 107 ASN A CA 1
ATOM 813 C C . ASN A 1 107 ? -6.111 11.946 -2.183 1.00 93.31 107 ASN A C 1
ATOM 815 O O . ASN A 1 107 ? -5.209 12.754 -2.385 1.00 93.31 107 ASN A O 1
ATOM 819 N N . PHE A 1 108 ? -6.272 11.368 -0.992 1.00 94.75 108 PHE A N 1
ATOM 820 C CA . PHE A 1 108 ? -5.528 11.772 0.200 1.00 94.75 108 PHE A CA 1
ATOM 821 C C . PHE A 1 108 ? -4.765 10.603 0.827 1.00 94.75 108 PHE A C 1
ATOM 823 O O . PHE A 1 108 ? -5.120 9.429 0.666 1.00 94.75 108 PHE A O 1
ATOM 830 N N . CYS A 1 109 ? -3.667 10.907 1.523 1.00 94.69 109 CYS A N 1
ATOM 831 C CA . CYS A 1 109 ? -2.901 9.909 2.270 1.00 94.69 109 CYS A CA 1
ATOM 832 C C . CYS A 1 109 ? -3.668 9.447 3.524 1.00 94.69 109 CYS A C 1
ATOM 834 O O . CYS A 1 109 ? -4.730 9.965 3.840 1.00 94.69 109 CYS A O 1
ATOM 836 N N . SER A 1 110 ? -3.132 8.491 4.287 1.00 91.06 110 SER A N 1
ATOM 837 C CA . SER A 1 110 ? -3.792 8.030 5.525 1.00 91.06 110 SER A CA 1
ATOM 838 C C . SER A 1 110 ? -3.992 9.121 6.583 1.00 91.06 110 SER A C 1
ATOM 840 O O . SER A 1 110 ? -4.849 8.951 7.439 1.00 91.06 110 SER A O 1
ATOM 842 N N . LYS A 1 111 ? -3.185 10.192 6.561 1.00 90.44 111 LYS A N 1
ATOM 843 C CA . LYS A 1 111 ? -3.287 11.307 7.516 1.00 90.44 111 LYS A CA 1
ATOM 844 C C . LYS A 1 111 ? -4.345 12.332 7.099 1.00 90.44 111 LYS A C 1
ATOM 846 O O . LYS A 1 111 ? -5.015 12.877 7.960 1.00 90.44 111 LYS A O 1
ATOM 851 N N . HIS A 1 112 ? -4.502 12.554 5.794 1.00 93.00 112 HIS A N 1
ATOM 852 C CA . HIS A 1 112 ? -5.396 13.580 5.237 1.00 93.00 112 HIS A CA 1
ATOM 853 C C . HIS A 1 112 ? -6.697 12.995 4.656 1.00 93.00 112 HIS A C 1
ATOM 855 O O . HIS A 1 112 ? -7.612 13.720 4.291 1.00 93.00 112 HIS A O 1
ATOM 861 N N . GLY A 1 113 ? -6.802 11.667 4.541 1.00 88.50 113 GLY A N 1
ATOM 862 C CA . GLY A 1 113 ? -7.996 10.985 4.053 1.00 88.50 113 GLY A CA 1
ATOM 863 C C . GLY A 1 113 ? -9.063 10.874 5.134 1.00 88.50 113 GLY A C 1
ATOM 864 O O . GLY A 1 113 ? -8.884 10.166 6.123 1.00 88.50 113 GLY A O 1
ATOM 865 N N . THR A 1 114 ? -10.213 11.502 4.911 1.00 76.00 114 THR A N 1
ATOM 866 C CA . THR A 1 114 ? -11.337 11.616 5.858 1.00 76.00 114 THR A CA 1
ATOM 867 C C . THR A 1 114 ? -12.189 10.345 6.021 1.00 76.00 114 THR A C 1
ATOM 869 O O . THR A 1 114 ? -13.362 10.420 6.364 1.00 76.00 114 THR A O 1
ATOM 872 N N . GLY A 1 115 ? -11.638 9.146 5.806 1.00 68.94 115 GLY A N 1
ATOM 873 C CA . GLY A 1 115 ? -12.408 7.886 5.861 1.00 68.94 115 GLY A CA 1
ATOM 874 C C . GLY A 1 115 ? -12.105 6.990 7.047 1.00 68.94 115 GLY A C 1
ATOM 875 O O . GLY A 1 115 ? -12.447 5.811 7.030 1.00 68.94 115 GLY A O 1
ATOM 876 N N . SER A 1 116 ? -11.431 7.488 8.078 1.00 64.19 116 SER A N 1
ATOM 877 C CA . SER A 1 116 ? -11.219 6.706 9.297 1.00 64.19 116 SER A CA 1
ATOM 878 C C . SER A 1 116 ? -11.281 7.590 10.532 1.00 64.19 116 SER A C 1
ATOM 880 O O . SER A 1 116 ? -10.343 7.632 11.327 1.00 64.19 116 SER A O 1
ATOM 882 N N . ILE A 1 117 ? -12.418 8.265 10.730 1.00 68.25 117 ILE A N 1
ATOM 883 C CA . ILE A 1 117 ? -12.794 8.692 12.079 1.00 68.25 117 ILE A CA 1
ATOM 884 C C . ILE A 1 117 ? -12.977 7.397 12.870 1.00 68.25 117 ILE A C 1
ATOM 886 O O . ILE A 1 117 ? -13.994 6.712 12.743 1.00 68.25 117 ILE A O 1
ATOM 890 N N . LYS A 1 118 ? -11.948 7.001 13.626 1.00 73.88 118 LYS A N 1
ATOM 891 C CA . LYS A 1 118 ? -12.059 5.898 14.579 1.00 73.88 118 LYS A CA 1
ATOM 892 C C . LYS A 1 118 ? -13.233 6.241 15.490 1.00 73.88 118 LYS A C 1
ATOM 894 O O . LYS A 1 118 ? -13.169 7.205 16.248 1.00 73.88 118 LYS A O 1
ATOM 899 N N . LYS A 1 119 ? -14.335 5.501 15.357 1.00 87.94 119 LYS A N 1
ATOM 900 C CA . LYS A 1 119 ? -15.525 5.734 16.177 1.00 87.94 119 LYS A CA 1
ATOM 901 C C . LYS A 1 119 ? -15.152 5.503 17.640 1.00 87.94 119 LYS A C 1
ATOM 903 O O . LYS A 1 119 ? -14.359 4.610 17.940 1.00 87.94 119 LYS A O 1
ATOM 908 N N . LYS A 1 120 ? -15.709 6.297 18.552 1.00 93.69 120 LYS A N 1
ATOM 909 C CA . LYS A 1 120 ? -15.629 6.005 19.989 1.00 93.69 120 LYS A CA 1
ATOM 910 C C . LYS A 1 120 ? -16.446 4.748 20.301 1.00 93.69 120 LYS A C 1
ATOM 912 O O . LYS A 1 120 ? -17.304 4.342 19.518 1.00 93.69 120 LYS A O 1
ATOM 917 N N . CYS A 1 121 ? -16.134 4.116 21.424 1.00 96.88 121 CYS A N 1
ATOM 918 C CA . CYS A 1 121 ? -16.948 3.050 21.985 1.00 96.88 121 CYS A CA 1
ATOM 919 C C . CYS A 1 121 ? -18.372 3.567 22.234 1.00 96.88 121 CYS A C 1
ATOM 921 O O . CYS A 1 121 ? -18.527 4.652 22.780 1.00 96.88 121 CYS A O 1
ATOM 923 N N . THR A 1 122 ? -19.392 2.783 21.894 1.00 96.56 122 THR A N 1
ATOM 924 C CA . THR A 1 122 ? -20.810 3.144 22.091 1.00 96.56 122 THR A CA 1
ATOM 925 C C . THR A 1 122 ? -21.303 2.987 23.528 1.00 96.56 122 THR A C 1
ATOM 927 O O . THR A 1 122 ? -22.485 3.165 23.774 1.00 96.56 122 THR A O 1
ATOM 930 N N . GLU A 1 123 ? -20.429 2.612 24.462 1.00 97.31 123 GLU A N 1
ATOM 931 C CA . GLU A 1 123 ? -20.807 2.495 25.873 1.00 97.31 123 GLU A CA 1
ATOM 932 C C . GLU A 1 123 ? -20.792 3.882 26.507 1.00 97.31 123 GLU A C 1
ATOM 934 O O . GLU A 1 123 ? -19.833 4.638 26.304 1.00 97.31 123 GLU A O 1
ATOM 939 N N . GLU A 1 124 ? -21.824 4.197 27.286 1.00 96.44 124 GLU A N 1
ATOM 940 C CA . GLU A 1 124 ? -21.967 5.500 27.930 1.00 96.44 124 GLU A CA 1
ATOM 941 C C . GLU A 1 124 ? -20.751 5.830 28.809 1.00 96.44 124 GLU A C 1
ATOM 943 O O . GLU A 1 124 ? -20.172 4.975 29.482 1.00 96.44 124 GLU A O 1
ATOM 948 N N . GLY A 1 125 ? -20.285 7.078 28.723 1.00 95.81 125 GLY A N 1
ATOM 949 C CA . GLY A 1 125 ? -19.080 7.540 29.420 1.00 95.81 125 GLY A CA 1
ATOM 950 C C . GLY A 1 125 ? -17.749 6.970 28.899 1.00 95.81 125 GLY A C 1
ATOM 951 O O . GLY A 1 125 ? -16.686 7.328 29.408 1.00 95.81 125 GLY A O 1
ATOM 952 N N . CYS A 1 126 ? -17.734 6.105 27.875 1.00 96.81 126 CYS A N 1
ATOM 953 C CA . CYS A 1 126 ? -16.490 5.535 27.361 1.00 96.81 126 CYS A CA 1
ATOM 954 C C . CYS A 1 126 ? -15.811 6.426 26.309 1.00 96.81 126 CYS A C 1
ATOM 956 O O . CYS A 1 126 ? -16.281 6.582 25.186 1.00 96.81 126 CYS A O 1
ATOM 958 N N . THR A 1 127 ? -14.611 6.921 26.616 1.00 95.19 127 THR A N 1
ATOM 959 C CA . THR A 1 127 ? -13.800 7.727 25.682 1.00 95.19 127 THR A CA 1
ATOM 960 C C . THR A 1 127 ? -12.867 6.901 24.788 1.00 95.19 127 THR A C 1
ATOM 962 O O . THR A 1 127 ? -12.208 7.448 23.901 1.00 95.19 127 THR A O 1
ATOM 965 N N . LYS A 1 128 ? -12.801 5.575 24.989 1.00 95.00 128 LYS A N 1
ATOM 966 C CA . LYS A 1 128 ? -11.902 4.678 24.240 1.00 95.00 128 LYS A CA 1
ATOM 967 C C . LYS A 1 128 ? -12.374 4.489 22.798 1.00 95.00 128 LYS A C 1
ATOM 969 O O . LYS A 1 128 ? -13.570 4.470 22.521 1.00 95.00 128 LYS A O 1
ATOM 974 N N . MET A 1 129 ? -11.429 4.280 21.883 1.00 94.25 129 MET A N 1
ATOM 975 C CA . MET A 1 129 ? -11.735 3.987 20.480 1.00 94.25 129 MET A CA 1
ATOM 976 C C . MET A 1 129 ? -12.369 2.602 20.322 1.00 94.25 129 MET A C 1
ATOM 978 O O . MET A 1 129 ? -11.967 1.633 20.974 1.00 94.25 129 MET A O 1
ATOM 982 N N . ALA A 1 130 ? -13.351 2.509 19.433 1.00 94.62 130 ALA A N 1
ATOM 983 C CA . ALA A 1 130 ? -13.933 1.252 19.013 1.00 94.62 130 ALA A CA 1
ATOM 984 C C . ALA A 1 130 ? -12.972 0.498 18.087 1.00 94.62 130 ALA A C 1
ATOM 986 O O . ALA A 1 130 ? -12.323 1.089 17.224 1.00 94.62 130 ALA A O 1
ATOM 987 N N . HIS A 1 131 ? -12.912 -0.820 18.261 1.00 92.50 131 HIS A N 1
ATOM 988 C CA . HIS A 1 131 ? -12.142 -1.716 17.397 1.00 92.50 131 HIS A CA 1
ATOM 989 C C . HIS A 1 131 ? -13.065 -2.504 16.468 1.00 92.50 131 HIS A C 1
ATOM 991 O O . HIS A 1 131 ? -12.925 -2.442 15.252 1.00 92.50 131 HIS A O 1
ATOM 997 N N . ALA A 1 132 ? -14.039 -3.205 17.043 1.00 92.00 132 ALA A N 1
ATOM 998 C CA . ALA A 1 132 ? -15.058 -3.959 16.326 1.00 92.00 132 ALA A CA 1
ATOM 999 C C . ALA A 1 132 ? -16.402 -3.785 17.034 1.00 92.00 132 ALA A C 1
ATOM 1001 O O . ALA A 1 132 ? -16.440 -3.449 18.218 1.00 92.00 132 ALA A O 1
ATOM 1002 N N . ARG A 1 133 ? -17.507 -4.012 16.314 1.00 93.50 133 ARG A N 1
ATOM 1003 C CA . ARG A 1 133 ? -18.873 -3.942 16.871 1.00 93.50 133 ARG A CA 1
ATOM 1004 C C . ARG A 1 133 ? -19.183 -2.611 17.574 1.00 93.50 133 ARG A C 1
ATOM 1006 O O . ARG A 1 133 ? -19.941 -2.585 18.530 1.00 93.50 133 ARG A O 1
ATOM 1013 N N . HIS A 1 134 ? -18.535 -1.525 17.146 1.00 94.38 134 HIS A N 1
ATOM 1014 C CA . HIS A 1 134 ? -18.605 -0.200 17.778 1.00 94.38 134 HIS A CA 1
ATOM 1015 C C . HIS A 1 134 ? -18.195 -0.148 19.264 1.00 94.38 134 HIS A C 1
ATOM 1017 O O . HIS A 1 134 ? -18.437 0.850 19.936 1.00 94.38 134 HIS A O 1
ATOM 1023 N N . LYS A 1 135 ? -17.494 -1.168 19.774 1.00 96.44 135 LYS A N 1
ATOM 1024 C CA . LYS A 1 135 ? -17.019 -1.230 21.161 1.00 96.44 135 LYS A CA 1
ATOM 1025 C C . LYS A 1 135 ? -15.491 -1.236 21.236 1.00 96.44 135 LYS A C 1
ATOM 1027 O O . LYS A 1 135 ? -14.801 -1.641 20.297 1.00 96.44 135 LYS A O 1
ATOM 1032 N N . CYS A 1 136 ? -14.934 -0.752 22.345 1.00 96.69 136 CYS A N 1
ATOM 1033 C CA . CYS A 1 136 ? -13.501 -0.865 22.647 1.00 96.69 136 CYS A CA 1
ATOM 1034 C C . CYS A 1 136 ? -13.167 -2.267 23.170 1.00 96.69 136 CYS A C 1
ATOM 1036 O O . CYS A 1 136 ? -14.074 -2.989 23.570 1.00 96.69 136 CYS A O 1
ATOM 1038 N N . VAL A 1 137 ? -11.887 -2.652 23.246 1.00 94.56 137 VAL A N 1
ATOM 1039 C CA . VAL A 1 137 ? -11.474 -4.000 23.701 1.00 94.56 137 VAL A CA 1
ATOM 1040 C C . VAL A 1 137 ? -12.165 -4.424 25.004 1.00 94.56 137 VAL A C 1
ATOM 1042 O O . VAL A 1 137 ? -12.775 -5.487 25.040 1.00 94.56 137 VAL A O 1
ATOM 1045 N N . ARG A 1 138 ? -12.168 -3.552 26.025 1.00 94.56 138 ARG A N 1
ATOM 1046 C CA . ARG A 1 138 ? -12.785 -3.813 27.341 1.00 94.56 138 ARG A CA 1
ATOM 1047 C C . ARG A 1 138 ? -14.294 -4.059 27.269 1.00 94.56 138 ARG A C 1
ATOM 1049 O O . ARG A 1 138 ? -14.817 -4.843 28.044 1.00 94.56 138 ARG A O 1
ATOM 1056 N N . HIS A 1 139 ? -14.977 -3.393 26.347 1.00 95.88 139 HIS A N 1
ATOM 1057 C CA . HIS A 1 139 ? -16.425 -3.483 26.185 1.00 95.88 139 HIS A CA 1
ATOM 1058 C C . HIS A 1 139 ? -16.839 -4.502 25.114 1.00 95.88 139 HIS A C 1
ATOM 1060 O O . HIS A 1 139 ? -17.979 -4.506 24.673 1.00 95.88 139 HIS A O 1
ATOM 1066 N N . GLY A 1 140 ? -15.932 -5.372 24.658 1.00 94.69 140 GLY A N 1
ATOM 1067 C CA . GLY A 1 140 ? -16.246 -6.384 23.644 1.00 94.69 140 GLY A CA 1
ATOM 1068 C C . GLY A 1 140 ? -15.885 -5.980 22.214 1.00 94.69 140 GLY A C 1
ATOM 1069 O O . GLY A 1 140 ? -16.338 -6.586 21.260 1.00 94.69 140 GLY A O 1
ATOM 1070 N N . GLY A 1 141 ? -15.030 -4.990 22.011 1.00 95.75 141 GLY A N 1
ATOM 1071 C CA . GLY A 1 141 ? -14.401 -4.730 20.713 1.00 95.75 141 GLY A CA 1
ATOM 1072 C C . GLY A 1 141 ? -13.265 -5.693 20.378 1.00 95.75 141 GLY A C 1
ATOM 1073 O O . GLY A 1 141 ? -12.821 -5.751 19.236 1.00 95.75 141 GLY A O 1
ATOM 1074 N N . GLY A 1 142 ? -12.765 -6.420 21.378 1.00 94.50 142 GLY A N 1
ATOM 1075 C CA . GLY A 1 142 ? -11.695 -7.394 21.224 1.00 94.50 142 GLY A CA 1
ATOM 1076 C C . GLY A 1 142 ? -12.223 -8.752 20.772 1.00 94.50 142 GLY A C 1
ATOM 1077 O O . GLY A 1 142 ? -13.357 -9.132 21.071 1.00 94.50 142 GLY A O 1
ATOM 1078 N N . ARG A 1 143 ? -11.377 -9.502 20.065 1.00 94.50 143 ARG A N 1
ATOM 1079 C CA . ARG A 1 143 ? -11.590 -10.929 19.803 1.00 94.50 143 ARG A CA 1
ATOM 1080 C C . ARG A 1 143 ? -10.988 -11.722 20.961 1.00 94.50 143 ARG A C 1
ATOM 1082 O O . ARG A 1 143 ? -9.881 -11.398 21.392 1.00 94.50 143 ARG A O 1
ATOM 1089 N N . LYS A 1 144 ? -11.699 -12.730 21.468 1.00 94.56 144 LYS A N 1
ATOM 1090 C CA . LYS A 1 144 ? -11.140 -13.673 22.447 1.00 94.56 144 LYS A CA 1
ATOM 1091 C C . LYS A 1 144 ? -10.158 -14.622 21.762 1.00 94.56 144 LYS A C 1
ATOM 1093 O O . LYS A 1 144 ? -10.241 -14.819 20.548 1.00 94.56 144 LYS A O 1
ATOM 1098 N N . CYS A 1 145 ? -9.222 -15.152 22.540 1.00 96.19 145 CYS A N 1
ATOM 1099 C CA . CYS A 1 145 ? -8.372 -16.253 22.114 1.00 96.19 145 CYS A CA 1
ATOM 1100 C C . CYS A 1 145 ? -9.251 -17.436 21.679 1.00 96.19 145 CYS A C 1
ATOM 1102 O O . CYS A 1 145 ? -10.246 -17.724 22.338 1.00 96.19 145 CYS A O 1
ATOM 1104 N N . LYS A 1 146 ? -8.888 -18.100 20.578 1.00 95.88 146 LYS A N 1
ATOM 1105 C CA . LYS A 1 146 ? -9.600 -19.285 20.082 1.00 95.88 146 LYS A CA 1
ATOM 1106 C C . LYS A 1 146 ? -9.392 -20.515 20.962 1.00 95.88 146 LYS A C 1
ATOM 1108 O O . LYS A 1 146 ? -10.268 -21.360 20.990 1.00 95.88 146 LYS A O 1
ATOM 1113 N N . MET A 1 147 ? -8.254 -20.598 21.655 1.00 95.19 147 MET A N 1
ATOM 1114 C CA . MET A 1 147 ? -7.981 -21.660 22.624 1.00 95.19 147 MET A CA 1
ATOM 1115 C C . MET A 1 147 ? -9.099 -21.768 23.666 1.00 95.19 147 MET A C 1
ATOM 1117 O O . MET A 1 147 ? -9.396 -20.796 24.370 1.00 95.19 147 MET A O 1
ATOM 1121 N N . ASP A 1 148 ? -9.652 -22.967 23.794 1.00 95.31 148 ASP A N 1
ATOM 1122 C CA . ASP A 1 148 ? -10.717 -23.278 24.739 1.00 95.31 148 ASP A CA 1
ATOM 1123 C C . ASP A 1 148 ? -10.331 -22.931 26.180 1.00 95.31 148 ASP A C 1
ATOM 1125 O O . ASP A 1 148 ? -9.190 -23.089 26.619 1.00 95.31 148 ASP A O 1
ATOM 1129 N N . GLY A 1 149 ? -11.292 -22.368 26.914 1.00 94.50 149 GLY A N 1
ATOM 1130 C CA . GLY A 1 149 ? -11.097 -21.888 28.285 1.00 94.50 149 GLY A CA 1
ATOM 1131 C C . GLY A 1 149 ? -10.261 -20.607 28.413 1.00 94.50 149 GLY A C 1
ATOM 1132 O O . GLY A 1 149 ? -10.208 -20.011 29.492 1.00 94.50 149 GLY A O 1
ATOM 1133 N N . CYS A 1 150 ? -9.642 -20.108 27.339 1.00 95.31 150 CYS A N 1
ATOM 1134 C CA . CYS A 1 150 ? -8.802 -18.923 27.411 1.00 95.31 150 CYS A CA 1
ATOM 1135 C C . CYS A 1 150 ? -9.620 -17.621 27.370 1.00 95.31 150 CYS A C 1
ATOM 1137 O O . CYS A 1 150 ? -10.214 -17.258 26.357 1.00 95.31 150 CYS A O 1
ATOM 1139 N N . GLN A 1 151 ? -9.589 -16.853 28.461 1.00 93.25 151 GLN A N 1
ATOM 1140 C CA . GLN A 1 151 ? -10.307 -15.572 28.557 1.00 93.25 151 GLN A CA 1
ATOM 1141 C C . GLN A 1 151 ? -9.492 -14.357 28.088 1.00 93.25 151 GLN A C 1
ATOM 1143 O O . GLN A 1 151 ? -9.956 -13.220 28.184 1.00 93.25 151 GLN A O 1
ATOM 1148 N N . THR A 1 152 ? -8.272 -14.560 27.587 1.00 93.62 152 THR A N 1
ATOM 1149 C CA . THR A 1 152 ? -7.444 -13.457 27.092 1.00 93.62 152 THR A CA 1
ATOM 1150 C C . THR A 1 152 ? -7.857 -13.044 25.680 1.00 93.62 152 THR A C 1
ATOM 1152 O O . THR A 1 152 ? -8.554 -13.755 24.953 1.00 93.62 152 THR A O 1
ATOM 1155 N N . HIS A 1 153 ? -7.416 -11.856 25.276 1.00 94.50 153 HIS A N 1
ATOM 1156 C CA . HIS A 1 153 ? -7.680 -11.343 23.940 1.00 94.50 153 HIS A CA 1
ATOM 1157 C C . HIS A 1 153 ? -6.679 -11.892 22.923 1.00 94.50 153 HIS A C 1
ATOM 1159 O O . HIS A 1 153 ? -5.473 -11.956 23.183 1.00 94.50 153 HIS A O 1
ATOM 1165 N N . ALA A 1 154 ? -7.187 -12.218 21.738 1.00 94.69 154 ALA A N 1
ATOM 1166 C CA . ALA A 1 154 ? -6.377 -12.555 20.584 1.00 94.69 154 ALA A CA 1
ATOM 1167 C C . ALA A 1 154 ? -5.542 -11.347 20.133 1.00 94.69 154 ALA A C 1
ATOM 1169 O O . ALA A 1 154 ? -6.024 -10.211 20.113 1.00 94.69 154 ALA A O 1
ATOM 1170 N N . ARG A 1 155 ? -4.293 -11.605 19.744 1.00 91.62 155 ARG A N 1
ATOM 1171 C CA . ARG A 1 155 ? -3.349 -10.609 19.222 1.00 91.62 155 ARG A CA 1
ATOM 1172 C C . ARG A 1 155 ? -3.102 -10.795 17.732 1.00 91.62 155 ARG A C 1
ATOM 1174 O O . ARG A 1 155 ? -3.146 -9.818 16.995 1.00 91.62 155 ARG A O 1
ATOM 1181 N N . ASN A 1 156 ? -2.915 -12.037 17.292 1.00 90.00 156 ASN A N 1
ATOM 1182 C CA . ASN A 1 156 ? -2.710 -12.379 15.888 1.00 90.00 156 ASN A CA 1
ATOM 1183 C C . ASN A 1 156 ? -3.333 -13.748 15.583 1.00 90.00 156 ASN A C 1
ATOM 1185 O O . ASN A 1 156 ? -3.369 -14.610 16.456 1.00 90.00 156 ASN A O 1
ATOM 1189 N N . GLY A 1 157 ? -3.882 -13.936 14.380 1.00 90.44 157 GLY A N 1
ATOM 1190 C CA . GLY A 1 157 ? -4.463 -15.218 13.935 1.00 90.44 157 GLY A CA 1
ATOM 1191 C C . GLY A 1 157 ? -5.725 -15.704 14.677 1.00 90.44 157 GLY A C 1
ATOM 1192 O O . GLY A 1 157 ? -6.394 -16.636 14.229 1.00 90.44 157 GLY A O 1
ATOM 1193 N N . GLY A 1 158 ? -6.130 -15.031 15.757 1.00 93.44 158 GLY A N 1
ATOM 1194 C CA . GLY A 1 158 ? -7.171 -15.505 16.675 1.00 93.44 158 GLY A CA 1
ATOM 1195 C C . GLY A 1 158 ? -6.628 -16.011 18.011 1.00 93.44 158 GLY A C 1
ATOM 1196 O O . GLY A 1 158 ? -7.427 -16.342 18.877 1.00 93.44 158 GLY A O 1
ATOM 1197 N N . ASP A 1 159 ? -5.314 -15.973 18.221 1.00 94.94 159 ASP A N 1
ATOM 1198 C CA . ASP A 1 159 ? -4.667 -16.476 19.429 1.00 94.94 159 ASP A CA 1
ATOM 1199 C C . ASP A 1 159 ? -4.028 -15.353 20.243 1.00 94.94 159 ASP A C 1
ATOM 1201 O O . ASP A 1 159 ? -3.613 -14.314 19.712 1.00 94.94 159 ASP A O 1
ATOM 1205 N N . CYS A 1 160 ? -3.993 -15.527 21.563 1.00 94.81 160 CYS A N 1
ATOM 1206 C CA . CYS A 1 160 ? -3.278 -14.623 22.459 1.00 94.81 160 CYS A CA 1
ATOM 1207 C C . CYS A 1 160 ? -1.764 -14.873 22.397 1.00 94.81 160 CYS A C 1
ATOM 1209 O O . CYS A 1 160 ? -1.328 -15.873 21.842 1.00 94.81 160 CYS A O 1
ATOM 1211 N N . CYS A 1 161 ? -0.952 -14.004 23.003 1.00 91.81 161 CYS A N 1
ATOM 1212 C CA . CYS A 1 161 ? 0.509 -14.169 23.014 1.00 91.81 161 CYS A CA 1
ATOM 1213 C C . CYS A 1 161 ? 0.985 -15.519 23.584 1.00 91.81 161 CYS A C 1
ATOM 1215 O O . CYS A 1 161 ? 2.003 -16.026 23.142 1.00 91.81 161 CYS A O 1
ATOM 1217 N N . ARG A 1 162 ? 0.233 -16.130 24.512 1.00 92.56 162 ARG A N 1
ATOM 1218 C CA . ARG A 1 162 ? 0.560 -17.450 25.085 1.00 92.56 162 ARG A CA 1
ATOM 1219 C C . ARG A 1 162 ? 0.192 -18.625 24.182 1.00 92.56 162 ARG A C 1
ATOM 1221 O O . ARG A 1 162 ? 0.732 -19.706 24.351 1.00 92.56 162 ARG A O 1
ATOM 1228 N N . HIS A 1 163 ? -0.753 -18.426 23.268 1.00 93.06 163 HIS A N 1
ATOM 1229 C CA . HIS A 1 163 ? -1.287 -19.480 22.401 1.00 93.06 163 HIS A CA 1
ATOM 1230 C C . HIS A 1 163 ? -0.964 -19.230 20.924 1.00 93.06 163 HIS A C 1
ATOM 1232 O O . HIS A 1 163 ? -1.469 -19.936 20.061 1.00 93.06 163 HIS A O 1
ATOM 1238 N N . ASN A 1 164 ? -0.139 -18.221 20.622 1.00 89.50 164 ASN A N 1
ATOM 1239 C CA . ASN A 1 164 ? 0.359 -17.959 19.283 1.00 89.50 164 ASN A CA 1
ATOM 1240 C C . ASN A 1 164 ? 1.855 -18.312 19.223 1.00 89.50 164 ASN A C 1
ATOM 1242 O O . ASN A 1 164 ? 2.669 -17.533 19.724 1.00 89.50 164 ASN A O 1
ATOM 1246 N N . PRO A 1 165 ? 2.231 -19.428 18.575 1.00 81.25 165 PRO A N 1
ATOM 1247 C CA . PRO A 1 165 ? 3.627 -19.852 18.455 1.00 81.25 165 PRO A CA 1
ATOM 1248 C C . PRO A 1 165 ? 4.529 -18.841 17.732 1.00 81.25 165 PRO A C 1
ATOM 1250 O O . PRO A 1 165 ? 5.729 -18.823 17.959 1.00 81.25 165 PRO A O 1
ATOM 1253 N N . GLN A 1 166 ? 3.963 -17.978 16.882 1.00 76.12 166 GLN A N 1
ATOM 1254 C CA . GLN A 1 166 ? 4.693 -16.961 16.113 1.00 76.12 166 GLN A CA 1
ATOM 1255 C C . GLN A 1 166 ? 4.877 -15.644 16.885 1.00 76.12 166 GLN A C 1
ATOM 1257 O O . GLN A 1 166 ? 5.584 -14.756 16.420 1.00 76.12 166 GLN A O 1
ATOM 1262 N N . LEU A 1 167 ? 4.201 -15.485 18.029 1.00 70.38 167 LEU A N 1
ATOM 1263 C CA . LEU A 1 167 ? 4.343 -14.336 18.935 1.00 70.38 167 LEU A CA 1
ATOM 1264 C C . LEU A 1 167 ? 4.994 -14.728 20.273 1.00 70.38 167 LEU A C 1
ATOM 1266 O O . LEU A 1 167 ? 5.037 -13.910 21.195 1.00 70.38 167 LEU A O 1
ATOM 1270 N N . GLY A 1 168 ? 5.433 -15.981 20.403 1.00 59.50 168 GLY A N 1
ATOM 1271 C CA . GLY A 1 168 ? 6.068 -16.502 21.602 1.00 59.50 168 GLY A CA 1
ATOM 1272 C C . GLY A 1 168 ? 7.465 -15.918 21.774 1.00 59.50 168 GLY A C 1
ATOM 1273 O O . GLY A 1 168 ? 8.376 -16.325 21.073 1.00 59.50 168 GLY A O 1
ATOM 1274 N N . HIS A 1 169 ? 7.575 -14.963 22.699 1.00 59.53 169 HIS A N 1
ATOM 1275 C CA . HIS A 1 169 ? 8.758 -14.546 23.458 1.00 59.53 169 HIS A CA 1
ATOM 1276 C C . HIS A 1 169 ? 10.132 -14.882 22.856 1.00 59.53 169 HIS A C 1
ATOM 1278 O O . HIS A 1 169 ? 10.605 -16.011 22.977 1.00 59.53 169 HIS A O 1
ATOM 1284 N N . ASP A 1 170 ? 10.831 -13.844 22.394 1.00 52.78 170 ASP A N 1
ATOM 1285 C CA . ASP A 1 170 ? 12.290 -13.803 22.403 1.00 52.78 170 ASP A CA 1
ATOM 1286 C C . ASP A 1 170 ? 12.780 -14.183 23.813 1.00 52.78 170 ASP A C 1
ATOM 1288 O O . ASP A 1 170 ? 12.658 -13.420 24.776 1.00 52.78 170 ASP A O 1
ATOM 1292 N N . LYS A 1 171 ? 13.288 -15.404 23.955 1.00 52.09 171 LYS A N 1
ATOM 1293 C CA . LYS A 1 171 ? 14.163 -15.799 25.053 1.00 52.09 171 LYS A CA 1
ATOM 1294 C C . LYS A 1 171 ? 15.516 -16.137 24.447 1.00 52.09 171 LYS A C 1
ATOM 1296 O O . LYS A 1 171 ? 15.760 -17.298 24.178 1.00 52.09 171 LYS A O 1
ATOM 1301 N N . GLU A 1 172 ? 16.306 -15.106 24.154 1.00 42.38 172 GLU A N 1
ATOM 1302 C CA . GLU A 1 172 ? 17.716 -14.958 24.552 1.00 42.38 172 GLU A CA 1
ATOM 1303 C C . GLU A 1 172 ? 18.233 -13.630 23.979 1.00 42.38 172 GLU A C 1
ATOM 1305 O O . GLU A 1 172 ? 18.273 -13.435 22.765 1.00 42.38 172 GLU A O 1
ATOM 1310 N N . ALA A 1 173 ? 18.586 -12.684 24.850 1.00 47.78 173 ALA A N 1
ATOM 1311 C CA . ALA A 1 173 ? 19.441 -11.575 24.445 1.00 47.78 173 ALA A CA 1
ATOM 1312 C C . ALA A 1 173 ? 20.863 -12.144 24.275 1.00 47.78 173 ALA A C 1
ATOM 1314 O O . ALA A 1 173 ? 21.312 -12.838 25.191 1.00 47.78 173 ALA A O 1
ATOM 1315 N N . PRO A 1 174 ? 21.567 -11.900 23.154 1.00 61.19 174 PRO A N 1
ATOM 1316 C CA . PRO A 1 174 ? 22.978 -12.257 23.053 1.00 61.19 174 PRO A CA 1
ATOM 1317 C C . PRO A 1 174 ? 23.799 -11.490 24.108 1.00 61.19 174 PRO A C 1
ATOM 1319 O O . PRO A 1 174 ? 23.417 -10.360 24.431 1.00 61.19 174 PRO A O 1
ATOM 1322 N N . PRO A 1 175 ? 24.882 -12.084 24.641 1.00 63.72 175 PRO A N 1
ATOM 1323 C CA . PRO A 1 175 ? 25.779 -11.421 25.589 1.00 63.72 175 PRO A CA 1
ATOM 1324 C C . PRO A 1 175 ? 26.491 -10.203 24.986 1.00 63.72 175 PRO A C 1
ATOM 1326 O O . PRO A 1 175 ? 26.754 -10.205 23.759 1.00 63.72 175 PRO A O 1
#

Sequence (175 aa):
MDLAYICSSDQHAQALAAAAAAAALHHHASAGTDARQRFPASSTCFFNDCHKEVQPGSWKCVFHRNRARCLYMDCQNQVYARNLCVRHGGKKQCKEEGCTGNARLGNFCSKHGTGSIKKKCTEEGCTKMAHARHKCVRHGGGRKCKMDGCQTHARNGGDCCRHNPQLGHDKEAPP

Secondary structure (DSSP, 8-state):
--TTSSHHHHHHHHHHHHHHHHTSTT----SSS-GGG-----SB-SSTT--SBPPTT-SS-GGGTTPPBPSSTT--SBP-BTTB-GGGTTSPBP-STT--PBP-BTTB-TTT-SS---PBPSSTT--SBP-BTTB-GGGTTSPBPSSTT--SBP-BTTB-TTT-TTS--------